Protein AF-A0A8T4XKU0-F1 (afdb_monomer)

Secondary structure (DSSP, 8-state):
-HHHHHHHHHHS-EEE---SS--SHHHHHHHHHTSTTT-GGGGT-EE-SSGGG-SEE-

Solvent-accessible surface area (backbone atoms only — not comparable to full-atom values): 3502 Å² total; per-residue (Å²): 113,71,69,57,57,54,51,48,54,72,48,49,40,24,32,19,79,64,83,88,84,71,90,53,60,67,59,52,52,55,56,50,39,60,34,89,91,60,36,41,52,83,59,33,41,41,86,46,96,46,70,92,72,36,78,38,82,80

Mean predicted aligned error: 3.12 Å

Radius of gyration: 12.92 Å; Cα contacts (8 Å, |Δi|>4): 62; chains: 1; bounding box: 28×15×37 Å

Sequence (58 aa):
MFRVVSRGRMKSPWIFHLNTGSCNGCDIEIVAAFTPRYDLERFGCLLVGSPRHADVLL

Structure (mmCIF, N/CA/C/O backbone):
data_AF-A0A8T4XKU0-F1
#
_entry.id   AF-A0A8T4XKU0-F1
#
loop_
_atom_site.group_PDB
_atom_site.id
_atom_site.type_symbol
_atom_site.label_atom_id
_atom_site.label_alt_id
_atom_site.label_comp_id
_atom_site.label_asym_id
_atom_site.label_entity_id
_atom_site.label_seq_id
_atom_site.pdbx_PDB_ins_code
_atom_site.Cartn_x
_atom_site.Cartn_y
_atom_site.Cartn_z
_atom_site.occupancy
_atom_site.B_iso_or_equiv
_atom_site.auth_seq_id
_atom_site.auth_comp_id
_atom_site.auth_asym_id
_atom_site.auth_atom_id
_atom_site.pdbx_PDB_model_num
ATOM 1 N N . MET A 1 1 ? -12.079 -5.059 24.134 1.00 62.41 1 MET A N 1
ATOM 2 C CA . MET A 1 1 ? -11.018 -4.105 23.735 1.00 62.41 1 MET A CA 1
ATOM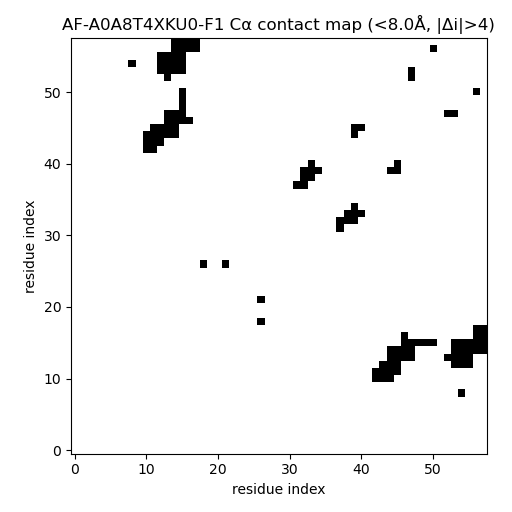 3 C C . MET A 1 1 ? -10.273 -4.538 22.467 1.00 62.41 1 MET A C 1
ATOM 5 O O . MET A 1 1 ? -10.330 -3.812 21.483 1.00 62.41 1 MET A O 1
ATOM 9 N N . PHE A 1 2 ? -9.681 -5.739 22.413 1.00 80.44 2 PHE A N 1
ATOM 10 C CA . PHE A 1 2 ? -8.921 -6.228 21.242 1.00 80.44 2 PHE A CA 1
ATOM 11 C C . PHE A 1 2 ? -9.683 -6.234 19.901 1.00 80.44 2 PHE A C 1
ATOM 13 O O . PHE A 1 2 ? -9.100 -5.970 18.850 1.00 80.44 2 PHE A O 1
ATOM 20 N N . ARG A 1 3 ? -11.003 -6.464 19.923 1.00 89.75 3 ARG A N 1
ATOM 21 C CA . ARG A 1 3 ? -11.856 -6.455 18.720 1.00 89.75 3 ARG A CA 1
ATOM 22 C C . ARG A 1 3 ? -11.953 -5.084 18.035 1.00 89.75 3 ARG A C 1
ATOM 24 O O . ARG A 1 3 ? -12.061 -5.024 16.818 1.00 89.75 3 ARG A O 1
ATOM 31 N N . VAL A 1 4 ? -11.919 -3.989 18.797 1.00 92.56 4 VAL A N 1
ATOM 32 C CA . VAL A 1 4 ? -12.029 -2.628 18.238 1.00 92.56 4 VAL A CA 1
ATOM 33 C C . VAL A 1 4 ? -10.712 -2.221 17.583 1.00 92.56 4 VAL A C 1
ATOM 35 O O . VAL A 1 4 ? -10.712 -1.754 16.451 1.00 92.56 4 VAL A O 1
ATOM 38 N N . VAL A 1 5 ? -9.587 -2.487 18.252 1.00 92.56 5 VAL A N 1
ATOM 39 C CA . VAL A 1 5 ? -8.243 -2.182 17.732 1.00 92.56 5 VAL A CA 1
ATOM 40 C C . VAL A 1 5 ? -7.943 -2.978 16.460 1.00 92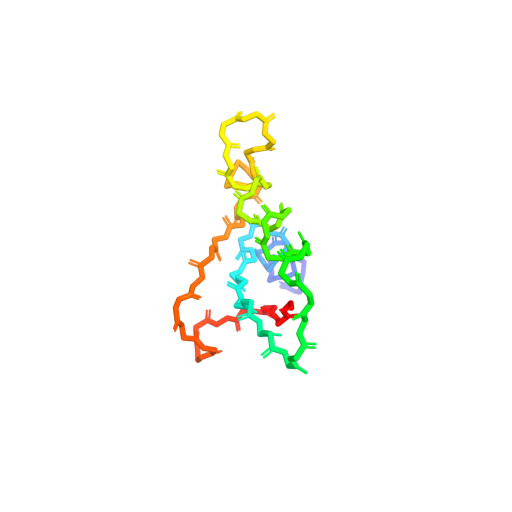.56 5 VAL A C 1
ATOM 42 O O . VAL A 1 5 ? -7.506 -2.408 15.464 1.00 92.56 5 VAL A O 1
ATOM 45 N N . SER A 1 6 ? -8.229 -4.283 16.457 1.00 93.81 6 SER A N 1
ATOM 46 C CA . SER A 1 6 ? -8.064 -5.124 15.260 1.00 93.81 6 SER A CA 1
ATOM 47 C C . SER A 1 6 ? -8.952 -4.660 14.105 1.00 93.81 6 SER A C 1
ATOM 49 O O . SER A 1 6 ? -8.493 -4.592 12.968 1.00 93.81 6 SER A O 1
ATOM 51 N N . ARG A 1 7 ? -10.206 -4.278 14.384 1.00 94.25 7 ARG A N 1
ATOM 52 C CA . ARG A 1 7 ? -11.100 -3.712 13.368 1.00 94.25 7 ARG A CA 1
ATOM 53 C C . ARG A 1 7 ? -10.578 -2.392 12.804 1.00 94.25 7 ARG A C 1
ATOM 55 O O . ARG A 1 7 ? -10.694 -2.215 11.598 1.00 94.25 7 ARG A O 1
ATOM 62 N N . GLY A 1 8 ? -10.014 -1.519 13.640 1.00 93.75 8 GLY A N 1
ATOM 63 C CA . GLY A 1 8 ? -9.372 -0.276 13.206 1.00 93.75 8 GLY A CA 1
ATOM 64 C C . GLY A 1 8 ? -8.240 -0.550 12.219 1.00 93.75 8 GLY A C 1
ATOM 65 O O . GLY A 1 8 ? -8.312 -0.113 11.079 1.00 93.75 8 GLY A O 1
ATOM 66 N N . ARG A 1 9 ? -7.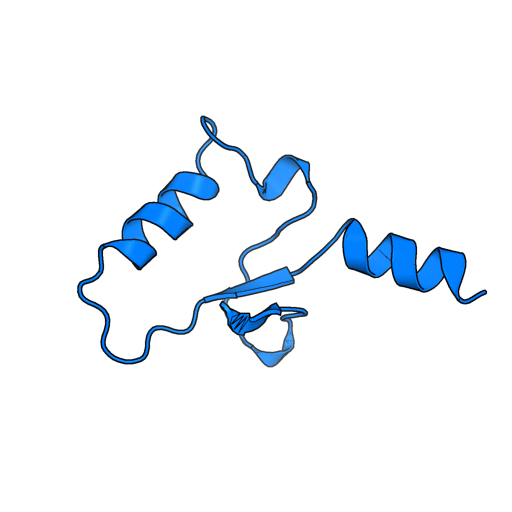277 -1.400 12.600 1.00 93.50 9 ARG A N 1
ATOM 67 C CA . ARG A 1 9 ? -6.141 -1.773 11.733 1.00 93.50 9 ARG A CA 1
ATOM 68 C C . ARG A 1 9 ? -6.565 -2.376 10.391 1.00 93.50 9 ARG A C 1
ATOM 70 O O . ARG A 1 9 ? -5.976 -2.067 9.368 1.00 93.50 9 ARG A O 1
ATOM 77 N N . MET A 1 10 ? -7.607 -3.209 10.376 1.00 94.25 10 MET A N 1
ATOM 78 C CA . MET A 1 10 ? -8.110 -3.814 9.133 1.00 94.25 10 MET A CA 1
ATOM 79 C C . MET A 1 10 ? -8.895 -2.848 8.234 1.00 94.25 10 MET A C 1
ATOM 81 O O . MET A 1 10 ? -9.143 -3.178 7.078 1.00 94.25 10 MET A O 1
ATOM 85 N N . LYS A 1 11 ? -9.382 -1.718 8.760 1.00 96.00 11 LYS A N 1
ATOM 86 C CA . LYS A 1 11 ? -10.251 -0.780 8.028 1.00 96.00 11 LYS A CA 1
ATOM 87 C C . LYS A 1 11 ? -9.569 0.524 7.634 1.00 96.00 11 LYS A C 1
ATOM 89 O O . LYS A 1 11 ? -10.204 1.326 6.961 1.00 96.00 11 LYS A O 1
ATOM 94 N N . SER A 1 12 ? -8.322 0.727 8.039 1.00 96.25 12 SER A N 1
ATOM 95 C CA . SER A 1 12 ? -7.531 1.898 7.663 1.00 96.25 12 SER A CA 1
ATOM 96 C C . SER A 1 12 ? -6.037 1.570 7.504 1.00 96.25 12 SER A C 1
ATOM 98 O O . SER A 1 12 ? -5.230 2.180 8.202 1.00 96.25 12 SER A O 1
ATOM 100 N N . PRO A 1 13 ? -5.642 0.579 6.683 1.00 96.88 13 PRO A N 1
ATOM 101 C CA . PRO A 1 13 ? -4.232 0.222 6.540 1.00 96.88 13 PRO A CA 1
ATOM 102 C C . PRO A 1 13 ? -3.463 1.271 5.725 1.00 96.88 13 PRO A C 1
ATOM 104 O O . PRO A 1 13 ? -3.819 1.575 4.586 1.00 96.88 13 PRO A O 1
ATOM 107 N N . TRP A 1 14 ? -2.380 1.810 6.279 1.00 97.81 14 TRP A N 1
ATOM 108 C CA . TRP A 1 14 ? -1.495 2.722 5.547 1.00 97.81 14 TRP A CA 1
ATOM 109 C C . TRP A 1 14 ? -0.304 1.957 4.972 1.00 97.81 14 TRP A C 1
ATOM 111 O O . TRP A 1 14 ? 0.384 1.225 5.683 1.00 97.81 14 TRP A O 1
ATOM 121 N N . ILE A 1 15 ? -0.075 2.098 3.670 1.00 97.75 15 ILE A N 1
ATOM 122 C CA . ILE A 1 15 ? 0.837 1.255 2.896 1.00 97.75 15 ILE A CA 1
ATOM 123 C C . ILE A 1 15 ? 2.020 2.094 2.427 1.00 97.75 15 ILE A C 1
ATOM 125 O O . ILE A 1 15 ? 1.837 3.167 1.855 1.00 97.75 15 ILE A O 1
ATOM 129 N N . PHE A 1 16 ? 3.233 1.587 2.624 1.00 97.62 16 PHE A N 1
ATOM 130 C CA . PHE A 1 16 ? 4.443 2.140 2.027 1.00 97.62 16 PHE A CA 1
ATOM 131 C C . PHE A 1 16 ? 5.040 1.126 1.058 1.00 97.62 16 PHE A C 1
ATOM 133 O O . PHE A 1 16 ? 5.420 0.029 1.464 1.00 97.62 16 PHE A O 1
ATOM 140 N N . HIS A 1 17 ? 5.116 1.515 -0.211 1.00 96.81 17 HIS A N 1
ATOM 141 C CA . HIS A 1 17 ? 5.731 0.706 -1.253 1.00 96.81 17 HIS A CA 1
ATOM 142 C C . HIS A 1 17 ? 7.261 0.846 -1.221 1.00 96.81 17 HIS A C 1
ATOM 144 O O . HIS A 1 17 ? 7.788 1.960 -1.269 1.00 96.81 17 HIS A O 1
ATOM 150 N N . LEU A 1 18 ? 7.967 -0.280 -1.162 1.00 95.69 18 LEU A N 1
ATOM 151 C CA . LEU A 1 18 ? 9.418 -0.382 -1.121 1.00 95.69 18 LEU A CA 1
ATOM 152 C C . LEU A 1 18 ? 9.922 -1.241 -2.287 1.00 95.69 18 LEU A C 1
ATOM 154 O O . LEU A 1 18 ? 9.961 -2.466 -2.225 1.00 95.69 18 LEU A O 1
ATOM 158 N N . ASN A 1 19 ? 10.427 -0.582 -3.324 1.00 94.75 19 ASN A N 1
ATOM 159 C CA . ASN A 1 19 ? 11.088 -1.256 -4.435 1.00 94.75 19 ASN A CA 1
ATOM 160 C C . ASN A 1 19 ? 12.568 -1.548 -4.097 1.00 94.75 19 ASN A C 1
ATOM 162 O O . ASN A 1 19 ? 13.329 -0.640 -3.760 1.00 94.75 19 ASN A O 1
ATOM 166 N N . THR A 1 20 ? 12.986 -2.814 -4.220 1.00 94.81 20 THR A N 1
ATOM 167 C CA . THR A 1 20 ? 14.371 -3.279 -3.998 1.00 94.81 20 THR A CA 1
ATOM 168 C C . THR A 1 20 ? 15.001 -3.887 -5.261 1.00 94.81 20 THR A C 1
ATOM 170 O O . THR A 1 20 ? 15.621 -4.948 -5.197 1.00 94.81 20 THR A O 1
ATOM 173 N N . GLY A 1 21 ? 14.825 -3.248 -6.421 1.00 92.56 21 GLY A N 1
ATOM 174 C CA . GLY A 1 21 ? 15.384 -3.703 -7.706 1.00 92.56 21 GLY A CA 1
ATOM 175 C C . GLY A 1 21 ? 14.372 -4.401 -8.622 1.00 92.56 21 GLY A C 1
ATOM 176 O O . GLY A 1 21 ? 14.688 -5.418 -9.234 1.00 92.56 21 GLY A O 1
ATOM 177 N N . SER A 1 22 ? 13.150 -3.873 -8.690 1.00 92.12 22 SER A N 1
ATOM 178 C CA . SER A 1 22 ? 12.047 -4.364 -9.528 1.00 92.12 22 SER A CA 1
ATOM 179 C C . SER A 1 22 ? 12.216 -4.012 -11.015 1.00 92.12 22 SER A C 1
ATOM 181 O O . SER A 1 22 ? 12.943 -3.091 -11.384 1.00 92.12 22 SER A O 1
ATOM 183 N N . CYS A 1 23 ? 11.470 -4.708 -11.880 1.00 95.94 23 CYS A N 1
ATOM 184 C CA . CYS A 1 23 ? 11.306 -4.384 -13.303 1.00 95.94 23 CYS A CA 1
ATOM 185 C C . CYS A 1 23 ? 10.254 -3.287 -13.570 1.00 95.94 23 CYS A C 1
ATOM 187 O O . CYS A 1 23 ? 9.869 -3.074 -14.718 1.00 95.94 23 CYS A O 1
ATOM 189 N N . ASN A 1 24 ? 9.758 -2.627 -12.51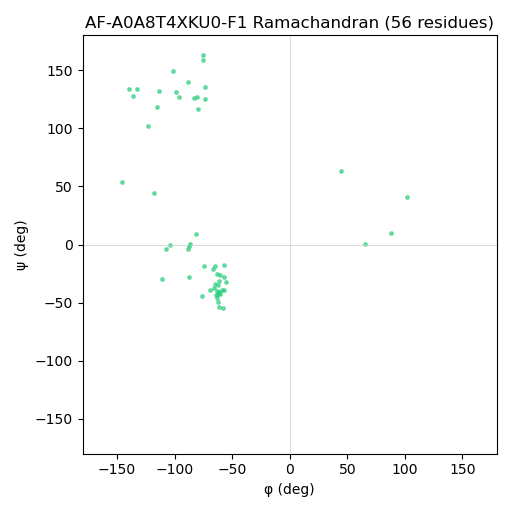9 1.00 93.56 24 ASN A N 1
ATOM 190 C CA . ASN A 1 24 ? 8.685 -1.624 -12.520 1.00 93.56 24 ASN A CA 1
ATOM 191 C C . ASN A 1 24 ? 7.290 -2.145 -12.917 1.00 93.56 24 ASN A C 1
ATOM 193 O O . ASN A 1 24 ? 6.338 -1.371 -12.907 1.00 93.56 24 ASN A O 1
ATOM 197 N N . GLY A 1 25 ? 7.128 -3.438 -13.225 1.00 97.19 25 GLY A N 1
ATOM 198 C CA . GLY A 1 25 ? 5.811 -4.022 -13.511 1.00 97.19 25 GLY A CA 1
ATOM 199 C C . GLY A 1 25 ? 4.864 -3.904 -12.314 1.00 97.19 25 GLY A C 1
ATOM 200 O O . GLY A 1 25 ? 3.797 -3.305 -12.425 1.00 97.19 25 GLY A O 1
ATOM 201 N N . CYS A 1 26 ? 5.305 -4.385 -11.148 1.00 94.31 26 CYS A N 1
ATOM 202 C CA . CYS A 1 26 ? 4.528 -4.293 -9.911 1.00 94.31 26 CYS A CA 1
ATOM 203 C C . CYS A 1 26 ? 4.280 -2.838 -9.486 1.00 94.31 26 CYS A C 1
ATOM 205 O O . CYS A 1 26 ? 3.203 -2.528 -8.994 1.00 94.31 26 CYS A O 1
ATOM 207 N N . ASP A 1 27 ? 5.227 -1.927 -9.721 1.00 96.25 27 ASP A N 1
ATOM 208 C CA . ASP A 1 27 ? 5.078 -0.508 -9.371 1.00 96.25 27 ASP A CA 1
ATOM 209 C C . ASP A 1 27 ? 3.909 0.130 -10.138 1.00 96.25 27 ASP A C 1
ATOM 211 O O . ASP A 1 27 ? 3.097 0.860 -9.565 1.00 96.25 27 ASP A O 1
ATOM 215 N N . ILE A 1 28 ? 3.790 -0.187 -11.434 1.00 97.12 28 ILE A N 1
ATOM 216 C CA . ILE A 1 28 ? 2.673 0.257 -12.276 1.00 97.12 28 ILE A CA 1
ATOM 217 C C . ILE A 1 28 ? 1.362 -0.346 -11.774 1.00 97.12 28 ILE A C 1
ATOM 219 O O . ILE A 1 28 ? 0.359 0.362 -11.698 1.00 97.12 28 ILE A O 1
ATOM 223 N N . GLU A 1 29 ? 1.353 -1.630 -11.417 1.00 97.50 29 GLU A N 1
ATOM 224 C CA . GLU A 1 29 ? 0.158 -2.301 -10.899 1.00 97.50 29 GLU A CA 1
ATOM 225 C C . GLU A 1 29 ? -0.290 -1.738 -9.547 1.00 97.50 29 GLU A C 1
ATOM 227 O O . GLU A 1 29 ? -1.488 -1.561 -9.326 1.00 97.50 29 GLU A O 1
ATOM 232 N N . ILE A 1 30 ? 0.651 -1.382 -8.671 1.00 96.62 30 ILE A N 1
ATOM 233 C CA . ILE A 1 30 ? 0.360 -0.726 -7.395 1.00 96.62 30 ILE A CA 1
ATOM 234 C C . ILE A 1 30 ? -0.307 0.619 -7.655 1.00 96.62 30 ILE A C 1
ATOM 236 O O . ILE A 1 30 ? -1.383 0.870 -7.120 1.00 96.62 30 ILE A O 1
ATOM 240 N N . VAL A 1 31 ? 0.257 1.457 -8.529 1.00 96.06 31 VAL A N 1
ATOM 241 C CA . VAL A 1 31 ? -0.371 2.737 -8.895 1.00 96.06 31 VAL A CA 1
ATOM 242 C C . VAL A 1 31 ? -1.744 2.510 -9.531 1.00 96.06 31 VAL A C 1
ATOM 244 O O . VAL A 1 31 ? -2.706 3.190 -9.172 1.00 96.06 31 VAL A O 1
ATOM 247 N N . ALA A 1 32 ? -1.871 1.525 -10.424 1.00 97.94 32 ALA A N 1
ATOM 248 C CA . ALA A 1 32 ? -3.135 1.176 -11.060 1.00 97.94 32 ALA A CA 1
ATOM 249 C C . ALA A 1 32 ? -4.201 0.789 -10.027 1.00 97.94 32 ALA A C 1
ATOM 251 O O . ALA A 1 32 ? -5.351 1.207 -10.165 1.00 97.94 32 ALA A O 1
ATOM 252 N N . ALA A 1 33 ? -3.840 0.063 -8.969 1.00 97.38 33 ALA A N 1
ATOM 253 C CA . ALA A 1 33 ? -4.768 -0.347 -7.921 1.00 97.38 33 ALA A CA 1
ATOM 254 C C . ALA A 1 33 ? -5.383 0.840 -7.143 1.00 97.38 33 ALA A C 1
ATOM 256 O O . ALA A 1 33 ? -6.504 0.732 -6.646 1.00 97.38 33 ALA A O 1
ATOM 257 N N . PHE A 1 34 ? -4.702 1.990 -7.094 1.00 96.69 34 PHE A N 1
ATOM 258 C CA . PHE A 1 34 ? -5.227 3.237 -6.515 1.00 96.69 34 PHE A CA 1
ATOM 259 C C . PHE A 1 34 ? -6.007 4.108 -7.514 1.00 96.69 34 PHE A C 1
ATOM 261 O O . PHE A 1 34 ? -6.581 5.124 -7.134 1.00 96.69 34 PHE A O 1
ATOM 268 N N . THR A 1 35 ? -6.075 3.733 -8.794 1.00 97.50 35 THR A N 1
ATOM 269 C CA . THR A 1 35 ? -6.903 4.462 -9.770 1.00 97.50 35 THR A CA 1
ATOM 270 C C . THR A 1 35 ? -8.395 4.157 -9.585 1.00 97.50 35 THR A C 1
ATOM 272 O O . THR A 1 35 ? -8.737 3.082 -9.087 1.00 97.50 35 THR A O 1
ATOM 275 N N . PRO A 1 36 ? -9.314 5.018 -10.075 1.00 97.62 36 PRO A N 1
ATOM 276 C CA . PRO A 1 36 ? -10.761 4.856 -9.875 1.00 97.62 36 PRO A CA 1
ATOM 277 C C . PRO A 1 36 ? -11.365 3.532 -10.364 1.00 97.62 36 PRO A C 1
ATOM 279 O O . PRO A 1 36 ? -12.483 3.190 -9.994 1.00 97.62 36 PRO A O 1
ATOM 282 N N . ARG A 1 37 ? -10.662 2.786 -11.229 1.00 97.69 37 ARG A N 1
ATOM 283 C CA . ARG A 1 37 ? -11.126 1.478 -11.709 1.00 97.69 37 ARG A CA 1
ATOM 284 C C . ARG A 1 37 ? -11.100 0.417 -10.606 1.00 97.69 37 ARG A C 1
ATOM 286 O O . ARG A 1 37 ? -11.991 -0.428 -10.577 1.00 97.69 37 ARG A O 1
ATOM 293 N N . TYR A 1 38 ? -10.071 0.439 -9.761 1.00 97.31 38 TYR A N 1
ATOM 294 C CA . TYR A 1 38 ? -9.850 -0.553 -8.705 1.00 97.31 38 TYR A CA 1
ATOM 295 C C . TYR A 1 38 ? -10.049 0.035 -7.302 1.00 97.31 38 TYR A C 1
ATOM 297 O O . TYR A 1 38 ? -10.501 -0.690 -6.420 1.00 97.31 38 TYR A O 1
ATOM 305 N N . ASP A 1 39 ? -9.783 1.335 -7.137 1.00 96.69 39 ASP A N 1
ATOM 306 C CA . ASP A 1 39 ? -10.145 2.174 -5.991 1.00 96.69 39 ASP A CA 1
ATOM 307 C C . ASP A 1 39 ? -9.882 1.514 -4.627 1.00 96.69 39 ASP A C 1
ATOM 309 O O . ASP A 1 39 ? -10.788 1.244 -3.832 1.00 96.69 39 ASP A O 1
AT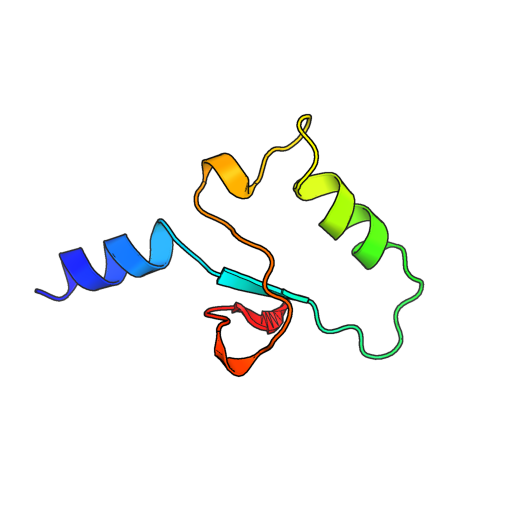OM 313 N N . LEU A 1 40 ? -8.605 1.232 -4.347 1.00 96.44 40 LEU A N 1
ATOM 314 C CA . LEU A 1 40 ? -8.186 0.724 -3.039 1.00 96.44 40 LEU A CA 1
ATOM 315 C C . LEU A 1 40 ? -8.504 1.687 -1.882 1.00 96.44 40 LEU A C 1
ATOM 317 O O . LEU A 1 40 ? -8.708 1.228 -0.753 1.00 96.44 40 LEU A O 1
ATOM 321 N N . GLU A 1 41 ? -8.590 2.995 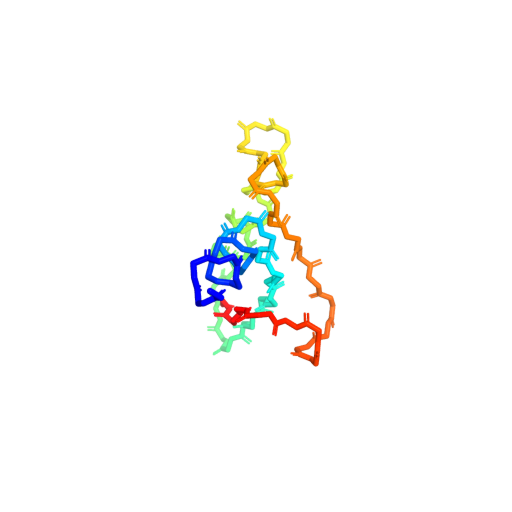-2.140 1.00 97.00 41 GLU A N 1
ATOM 322 C CA . GLU A 1 41 ? -8.879 4.006 -1.115 1.00 97.00 41 GLU A CA 1
ATOM 323 C C . GLU A 1 41 ? -10.251 3.789 -0.465 1.00 97.00 41 GLU A C 1
ATOM 325 O O . GLU A 1 41 ? -10.406 3.985 0.744 1.00 97.00 41 GLU A O 1
ATOM 330 N N . ARG A 1 42 ? -11.231 3.253 -1.208 1.00 96.75 42 ARG A N 1
ATOM 331 C CA . ARG A 1 42 ? -12.551 2.875 -0.674 1.00 96.75 42 ARG A CA 1
ATOM 332 C C . ARG A 1 42 ? -12.490 1.872 0.481 1.00 96.75 42 ARG A C 1
ATOM 334 O O . ARG A 1 42 ? -13.396 1.839 1.319 1.00 96.75 42 ARG A O 1
ATOM 341 N N . PHE A 1 43 ? -11.455 1.037 0.540 1.00 95.88 43 PHE A N 1
ATOM 342 C CA . PHE A 1 43 ? -11.260 0.080 1.632 1.00 95.88 43 PHE A CA 1
ATOM 343 C C . PHE A 1 43 ? -10.503 0.670 2.831 1.00 95.88 43 PHE A C 1
ATOM 345 O O . PHE A 1 43 ? -10.320 -0.030 3.829 1.00 95.88 43 PHE A O 1
ATOM 352 N N . GLY A 1 44 ? -10.126 1.950 2.7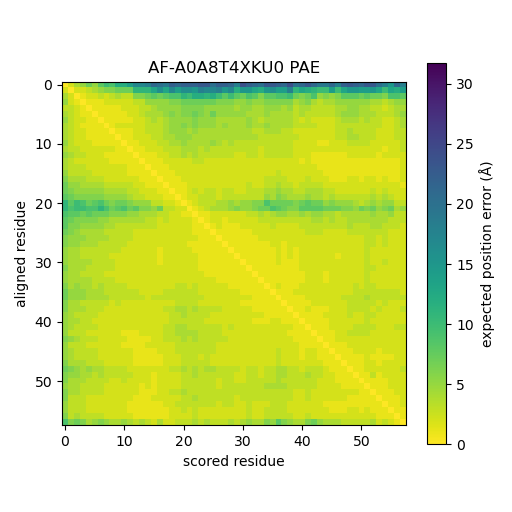58 1.00 96.06 44 GLY A N 1
ATOM 353 C CA . GLY A 1 44 ? -9.344 2.662 3.765 1.00 96.06 44 GLY A CA 1
ATOM 354 C C . GLY A 1 44 ? -7.834 2.537 3.571 1.00 96.06 44 GLY A C 1
ATOM 355 O O . GLY A 1 44 ? -7.085 2.910 4.473 1.00 96.06 44 GLY A O 1
ATOM 356 N N . CYS A 1 45 ? -7.388 1.997 2.433 1.00 97.06 45 CYS A N 1
ATOM 357 C CA . CYS A 1 45 ? -5.974 1.925 2.091 1.00 97.06 45 CYS A CA 1
ATOM 358 C C . CYS A 1 45 ? -5.457 3.309 1.701 1.00 97.06 45 CYS A C 1
ATOM 360 O O . CYS A 1 45 ? -6.092 3.998 0.909 1.00 97.06 45 CYS A O 1
ATOM 362 N N . LEU A 1 46 ? -4.283 3.690 2.198 1.00 96.75 46 LEU A N 1
ATOM 363 C CA . LEU A 1 46 ? -3.649 4.954 1.824 1.00 96.75 46 LEU A CA 1
ATOM 364 C C . LEU A 1 46 ? -2.162 4.744 1.562 1.00 96.75 46 LEU A C 1
ATOM 366 O O . LEU A 1 46 ? -1.462 4.187 2.408 1.00 96.75 46 LEU A O 1
ATOM 370 N N . LEU A 1 47 ? -1.682 5.190 0.399 1.00 96.62 47 LEU A N 1
ATOM 371 C CA . LEU A 1 47 ? -0.263 5.132 0.063 1.00 96.62 47 LEU A CA 1
ATOM 372 C C . LEU A 1 47 ? 0.475 6.290 0.756 1.00 96.62 47 LEU A C 1
ATOM 374 O O . LEU A 1 47 ? 0.206 7.459 0.479 1.00 96.62 47 LEU A O 1
ATOM 378 N N . VAL A 1 48 ? 1.400 5.985 1.667 1.00 97.75 48 VAL A N 1
ATOM 379 C CA . VAL A 1 48 ? 2.188 6.989 2.400 1.00 97.75 48 VAL A CA 1
ATOM 380 C C . VAL A 1 48 ? 3.590 7.139 1.817 1.00 97.75 48 VAL A C 1
ATOM 382 O 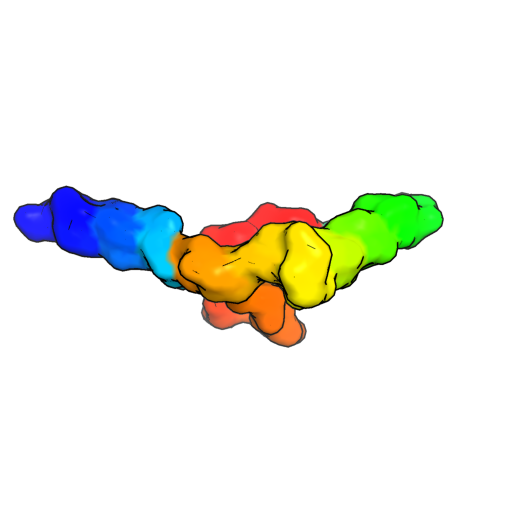O . VAL A 1 48 ? 4.180 6.186 1.322 1.00 97.75 48 VAL A O 1
ATOM 385 N N . GLY A 1 49 ? 4.164 8.341 1.922 1.00 95.50 49 GLY A N 1
ATOM 386 C CA . GLY A 1 49 ? 5.513 8.643 1.419 1.00 95.50 49 GLY A CA 1
ATOM 387 C C . GLY A 1 49 ? 6.660 8.357 2.396 1.00 95.50 49 GLY A C 1
ATOM 388 O O . GLY A 1 49 ? 7.816 8.594 2.064 1.00 95.50 49 GLY A O 1
ATOM 389 N N . SER A 1 50 ? 6.369 7.890 3.615 1.00 96.69 50 SER A N 1
ATOM 390 C CA . SER A 1 50 ? 7.386 7.576 4.625 1.00 96.69 50 SER A CA 1
ATOM 391 C C . SER A 1 50 ? 7.030 6.289 5.364 1.00 96.69 50 SER A C 1
ATOM 393 O O . SER A 1 50 ? 5.901 6.175 5.849 1.00 96.69 50 SER A O 1
ATOM 395 N N . PRO A 1 51 ? 7.988 5.362 5.555 1.00 96.62 51 PRO A N 1
ATOM 396 C CA . PRO A 1 51 ? 7.742 4.113 6.272 1.00 96.62 51 PRO A CA 1
ATOM 397 C C . PRO A 1 51 ? 7.396 4.341 7.750 1.00 96.62 51 PRO A C 1
ATOM 399 O O . PRO A 1 51 ? 6.810 3.474 8.383 1.00 96.62 51 PRO A O 1
ATOM 402 N N . ARG A 1 52 ? 7.703 5.520 8.315 1.00 97.19 52 ARG A N 1
ATOM 403 C CA . 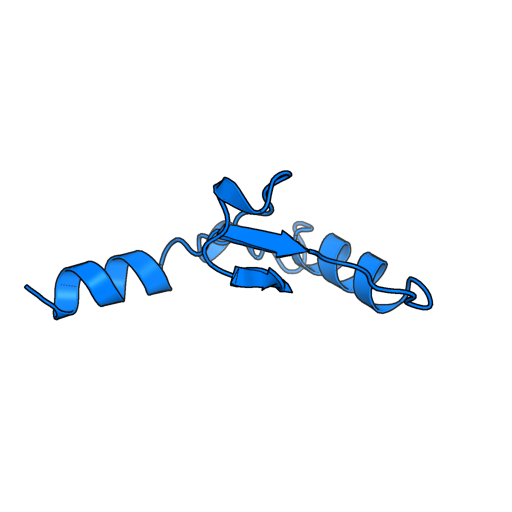ARG A 1 52 ? 7.359 5.858 9.711 1.00 97.19 52 ARG A CA 1
ATOM 404 C C . ARG A 1 52 ? 5.855 5.985 9.952 1.00 97.19 52 ARG A C 1
ATOM 406 O O . ARG A 1 52 ? 5.430 5.926 11.098 1.00 97.19 52 ARG A O 1
ATOM 413 N N . HIS A 1 53 ? 5.081 6.211 8.895 1.00 96.44 53 HIS A N 1
ATOM 414 C CA . HIS A 1 53 ? 3.627 6.342 8.966 1.00 96.44 53 HIS A CA 1
ATOM 415 C C . HIS A 1 53 ? 2.907 5.084 8.465 1.00 96.44 53 HIS A C 1
ATOM 417 O O . HIS A 1 53 ? 1.685 5.071 8.433 1.00 96.44 53 HIS A O 1
ATOM 423 N N . ALA A 1 54 ? 3.636 4.057 8.027 1.00 97.31 54 ALA A N 1
ATOM 424 C CA . ALA A 1 54 ? 3.044 2.883 7.406 1.00 97.31 54 ALA A CA 1
ATOM 425 C C . ALA A 1 54 ? 2.661 1.824 8.445 1.00 97.31 54 ALA A C 1
ATOM 427 O O . ALA A 1 54 ? 3.428 1.534 9.363 1.00 97.31 54 ALA A O 1
ATOM 428 N N . ASP A 1 55 ? 1.506 1.199 8.238 1.00 96.88 55 ASP A N 1
ATOM 429 C CA . ASP A 1 55 ? 1.106 -0.036 8.912 1.00 96.88 55 ASP A CA 1
ATOM 430 C C . ASP A 1 55 ? 1.608 -1.276 8.155 1.00 96.88 55 ASP A C 1
ATOM 432 O O . ASP A 1 55 ? 1.808 -2.334 8.755 1.00 96.88 55 ASP A O 1
ATOM 436 N N . VAL A 1 56 ? 1.785 -1.157 6.832 1.00 96.56 56 VAL A N 1
ATOM 437 C CA . VAL A 1 56 ? 2.150 -2.246 5.917 1.00 96.56 56 VAL A CA 1
ATOM 438 C C . VAL A 1 56 ? 3.288 -1.803 4.995 1.00 96.56 56 VAL A C 1
ATOM 440 O O . VAL A 1 56 ? 3.232 -0.726 4.402 1.00 96.56 56 VAL A O 1
ATOM 443 N N . LEU A 1 57 ? 4.300 -2.660 4.848 1.00 96.75 57 LEU A N 1
ATOM 444 C CA . LEU A 1 57 ? 5.344 -2.537 3.829 1.00 96.75 57 LEU A CA 1
ATOM 445 C C . LEU A 1 57 ? 4.990 -3.453 2.657 1.00 96.75 57 LEU A C 1
ATOM 447 O O . LEU A 1 57 ? 4.649 -4.616 2.889 1.00 96.75 57 LEU A O 1
ATOM 451 N N . LEU A 1 58 ? 5.047 -2.912 1.441 1.00 91.62 58 LEU A N 1
ATOM 452 C CA . LEU A 1 58 ? 4.687 -3.604 0.204 1.00 91.62 58 LEU A CA 1
ATOM 453 C C . LEU A 1 58 ? 5.840 -3.591 -0.793 1.00 91.62 58 LEU A C 1
ATOM 455 O O . LEU A 1 58 ? 6.370 -2.485 -1.025 1.00 91.62 58 LEU A O 1
#

pLDDT: mean 95.03, std 5.09, range [62.41, 97.94]

Nearest PDB structures (foldseek):
  6cfw-assembly1_J  TM=9.556E-01  e=7.662E-06  Pyrococcus furiosus DSM 3638
  7z0t-assembly1_G  TM=8.941E-01  e=1.137E-04  Escherichia coli K-12
  8om1-assembly1_B  TM=9.107E-01  e=3.947E-04  Mus musculus
  6g2j-assembly1_B  TM=8.880E-01  e=3.438E-04  Mus musculus
  6yj4-assembly1_B  TM=9.074E-01  e=1.279E-03  Yarrowia lipolytica

Foldseek 3Di:
DVVVVVVVCQQAFEEEEDDDPDPCPVVVVVVVCCDPVNNPVVSNYHYDPDPVPGPYYD